Protein AF-A0A924ZJS7-F1 (afdb_monomer)

Mean predicted aligned error: 10.73 Å

Structure (mmCIF, N/CA/C/O backbone):
data_AF-A0A924ZJS7-F1
#
_entry.id   AF-A0A924ZJS7-F1
#
loop_
_atom_site.group_PDB
_atom_site.id
_atom_site.type_symbol
_atom_site.label_atom_id
_atom_site.label_alt_id
_atom_site.label_comp_id
_atom_site.label_asym_id
_atom_site.label_entity_id
_atom_site.label_seq_id
_atom_site.pdbx_PDB_ins_code
_atom_site.Cartn_x
_atom_site.Cartn_y
_atom_site.Cartn_z
_atom_site.occupancy
_atom_site.B_iso_or_equiv
_atom_site.auth_seq_id
_atom_site.auth_comp_id
_atom_site.auth_asym_id
_atom_site.auth_atom_id
_atom_site.pdbx_PDB_model_num
ATOM 1 N N . MET A 1 1 ? -33.121 -16.452 -69.824 1.00 39.38 1 MET A N 1
ATOM 2 C CA . MET A 1 1 ? -32.291 -17.311 -68.952 1.00 39.38 1 MET A CA 1
ATOM 3 C C . MET A 1 1 ? -32.156 -16.615 -67.613 1.00 39.38 1 MET A C 1
ATOM 5 O O . MET A 1 1 ? -31.849 -15.432 -67.588 1.00 39.38 1 MET A O 1
ATOM 9 N N . ARG A 1 2 ? -32.504 -17.314 -66.529 1.00 37.56 2 ARG A N 1
ATOM 10 C CA . ARG A 1 2 ? -32.402 -16.824 -65.151 1.00 37.56 2 ARG A CA 1
ATOM 11 C C . ARG A 1 2 ? -30.935 -16.884 -64.728 1.00 37.56 2 ARG A C 1
ATOM 13 O O . ARG A 1 2 ? -30.360 -17.964 -64.779 1.00 37.56 2 ARG A O 1
ATOM 20 N N . ALA A 1 3 ? -30.367 -15.766 -64.294 1.00 42.38 3 ALA A N 1
ATOM 21 C CA . ALA A 1 3 ? -29.125 -15.758 -63.532 1.00 42.38 3 ALA A CA 1
ATOM 22 C C . ALA A 1 3 ? -29.454 -15.317 -62.102 1.00 42.38 3 ALA A C 1
ATOM 24 O O . ALA A 1 3 ? -29.753 -14.158 -61.834 1.00 42.38 3 ALA A O 1
ATOM 25 N N . ILE A 1 4 ? -29.476 -16.303 -61.211 1.00 45.62 4 ILE A N 1
ATOM 26 C CA . ILE A 1 4 ? -29.403 -16.153 -59.760 1.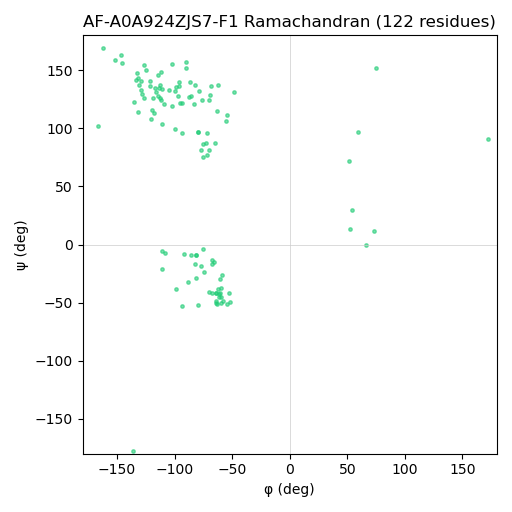00 45.62 4 ILE A CA 1
ATOM 27 C C . ILE A 1 4 ? -27.928 -15.921 -59.429 1.00 45.62 4 ILE A C 1
ATOM 29 O O . ILE A 1 4 ? -27.105 -16.710 -59.888 1.00 45.62 4 ILE A O 1
ATOM 33 N N . SER A 1 5 ? -27.590 -14.922 -58.610 1.00 43.19 5 SER A N 1
ATOM 34 C CA . SER A 1 5 ? -26.473 -15.047 -57.659 1.00 43.19 5 SER A CA 1
ATOM 35 C C . SER A 1 5 ? -26.452 -13.934 -56.610 1.00 43.19 5 SER A C 1
ATOM 37 O O . SER A 1 5 ? -26.038 -12.811 -56.864 1.00 43.19 5 SER A O 1
ATOM 39 N N . ILE A 1 6 ? -26.934 -14.330 -55.430 1.00 49.97 6 ILE A N 1
ATOM 40 C CA . ILE A 1 6 ? -26.283 -14.222 -54.118 1.00 49.97 6 ILE A CA 1
ATOM 41 C C . ILE A 1 6 ? -25.918 -12.808 -53.643 1.00 49.97 6 ILE A C 1
ATOM 43 O O . ILE A 1 6 ? -24.850 -12.260 -53.887 1.00 49.97 6 ILE A O 1
ATOM 47 N N . LEU A 1 7 ? -26.848 -12.308 -52.834 1.00 42.59 7 LEU A N 1
ATOM 48 C CA . LEU A 1 7 ? -26.700 -11.301 -51.796 1.00 42.59 7 LEU A CA 1
ATOM 49 C C . LEU A 1 7 ? -25.607 -11.723 -50.787 1.00 42.59 7 LEU A C 1
ATOM 51 O O . LEU A 1 7 ? -25.842 -12.600 -49.957 1.00 42.59 7 LEU A O 1
ATOM 55 N N . THR A 1 8 ? -24.427 -11.104 -50.821 1.00 54.22 8 THR A N 1
ATOM 56 C CA . THR A 1 8 ? -23.425 -11.222 -49.746 1.00 54.22 8 THR A CA 1
ATOM 57 C C . THR A 1 8 ? -23.604 -10.079 -48.754 1.00 54.22 8 THR A C 1
ATOM 59 O O . THR A 1 8 ? -23.129 -8.960 -48.937 1.00 54.22 8 THR A O 1
ATOM 62 N N . PHE A 1 9 ? -24.331 -10.383 -47.683 1.00 45.12 9 PHE A N 1
ATOM 63 C CA . PHE A 1 9 ? -24.484 -9.550 -46.497 1.00 45.12 9 PHE A CA 1
ATOM 64 C C . PHE A 1 9 ? -23.155 -9.575 -45.716 1.00 45.12 9 PHE A C 1
ATOM 66 O O . PHE A 1 9 ? -22.888 -10.509 -44.962 1.00 45.12 9 PHE A O 1
ATOM 73 N N . PHE A 1 10 ? -22.286 -8.580 -45.908 1.00 46.91 10 PHE A N 1
ATOM 74 C CA . PHE A 1 10 ? -21.132 -8.384 -45.025 1.00 46.91 10 PHE A CA 1
ATOM 75 C C . PHE A 1 10 ? -21.621 -7.776 -43.707 1.00 46.91 10 PHE A C 1
ATOM 77 O O . PHE A 1 10 ? -21.638 -6.561 -43.519 1.00 46.91 10 PHE A O 1
ATOM 84 N N . VAL A 1 11 ? -22.033 -8.642 -42.778 1.00 47.88 11 VAL A N 1
ATOM 85 C CA . VAL A 1 11 ? -22.141 -8.281 -41.363 1.00 47.88 11 VAL A CA 1
ATOM 86 C C . VAL A 1 11 ? -20.719 -8.186 -40.814 1.00 47.88 11 VAL A C 1
ATOM 88 O O . VAL A 1 11 ? -20.154 -9.155 -40.314 1.00 47.88 11 VAL A O 1
ATOM 91 N N . GLY A 1 12 ? -20.119 -7.006 -40.940 1.00 41.66 12 GLY A N 1
ATOM 92 C CA . GLY A 1 12 ? -18.908 -6.645 -40.213 1.00 41.66 12 GLY A CA 1
ATOM 93 C C . GLY A 1 12 ? -19.236 -6.421 -38.741 1.00 41.66 12 GLY A C 1
ATOM 94 O O . GLY A 1 12 ? -19.347 -5.283 -38.294 1.00 41.66 12 GLY A O 1
ATOM 95 N N . PHE A 1 13 ? -19.424 -7.510 -37.995 1.00 46.41 13 PHE A N 1
ATOM 96 C CA . PHE A 1 13 ? -19.412 -7.519 -36.535 1.00 46.41 13 PHE A CA 1
ATOM 97 C C . PHE A 1 13 ? -17.999 -7.142 -36.064 1.00 46.41 13 PHE A C 1
ATOM 99 O O . PHE A 1 13 ? -17.156 -8.003 -35.821 1.00 46.41 13 PHE A O 1
ATOM 106 N N . PHE A 1 14 ? -17.721 -5.848 -35.914 1.00 48.88 14 PHE A N 1
ATOM 107 C CA . PHE A 1 14 ? -16.618 -5.409 -35.064 1.00 48.88 14 PHE A CA 1
ATOM 108 C C . PHE A 1 14 ? -17.073 -5.520 -33.610 1.00 48.88 14 PHE A C 1
ATOM 110 O O . PHE A 1 14 ? -17.497 -4.551 -32.985 1.00 48.88 14 PHE A O 1
ATOM 117 N N . ILE A 1 15 ? -16.997 -6.738 -33.073 1.00 53.00 15 ILE A N 1
ATOM 118 C CA . ILE A 1 15 ? -17.000 -6.978 -31.631 1.00 53.00 15 ILE A CA 1
ATOM 119 C C . ILE A 1 15 ? -15.605 -6.585 -31.137 1.00 53.00 15 ILE A C 1
ATOM 121 O O . ILE A 1 15 ? -14.757 -7.438 -30.892 1.00 53.00 15 ILE A O 1
ATOM 125 N N . ASN A 1 16 ? -15.328 -5.284 -31.039 1.00 43.81 16 ASN A N 1
ATOM 126 C CA . ASN A 1 16 ? -14.206 -4.836 -30.225 1.00 43.81 16 ASN A CA 1
ATOM 127 C C . ASN A 1 16 ? -14.687 -4.857 -28.780 1.00 43.81 16 ASN A C 1
ATOM 129 O O . ASN A 1 16 ? -15.400 -3.964 -28.324 1.00 43.81 16 ASN A O 1
ATOM 133 N N . GLY A 1 17 ? -14.351 -5.961 -28.113 1.00 45.47 17 GLY A N 1
ATOM 134 C CA . GLY A 1 17 ? -14.620 -6.185 -26.707 1.00 45.47 17 GLY A CA 1
ATOM 135 C C . GLY A 1 17 ? -14.197 -4.979 -25.880 1.00 45.47 17 GLY A C 1
ATOM 136 O O . GLY A 1 17 ? -13.095 -4.451 -26.014 1.00 45.47 17 GLY A O 1
ATOM 137 N N . SER A 1 18 ? -15.101 -4.541 -25.016 1.00 47.56 18 SER A N 1
ATOM 138 C CA . SER A 1 18 ? -14.789 -3.627 -23.933 1.00 47.56 18 SER A CA 1
ATOM 139 C C . SER A 1 18 ? -13.653 -4.219 -23.102 1.00 47.56 18 SER A C 1
ATOM 141 O O . SER A 1 18 ? -13.851 -5.218 -22.409 1.00 47.56 18 SER A O 1
ATOM 143 N N . VAL A 1 19 ? -12.470 -3.605 -23.150 1.00 45.91 19 VAL A N 1
ATOM 144 C CA . VAL A 1 19 ? -11.396 -3.877 -22.188 1.00 45.91 19 VAL A CA 1
ATOM 145 C C . VAL A 1 19 ? -11.846 -3.301 -20.841 1.00 45.91 19 VAL A C 1
ATOM 147 O O . VAL A 1 19 ? -11.541 -2.169 -20.476 1.00 45.91 19 VAL A O 1
ATOM 150 N N . GLN A 1 20 ? -12.677 -4.063 -20.131 1.00 51.91 20 GLN A N 1
ATOM 151 C CA . GLN A 1 20 ? -13.105 -3.785 -18.766 1.00 51.91 20 GLN A CA 1
ATOM 152 C C . GLN A 1 20 ? -12.006 -4.220 -17.793 1.00 51.91 20 GLN A C 1
ATOM 154 O O . GLN A 1 20 ? -11.919 -5.392 -17.443 1.00 51.91 20 GLN A O 1
ATOM 159 N N . ALA A 1 21 ? -11.179 -3.255 -17.387 1.00 53.78 21 ALA A N 1
ATOM 160 C CA . ALA A 1 21 ? -10.764 -2.971 -16.004 1.00 53.78 21 ALA A CA 1
ATOM 161 C C . ALA A 1 21 ? -9.656 -1.901 -16.044 1.00 53.78 21 ALA A C 1
ATOM 163 O O . ALA A 1 21 ? -8.482 -2.229 -16.176 1.00 53.78 21 ALA A O 1
ATOM 164 N N . LEU A 1 22 ? -10.029 -0.617 -15.975 1.00 77.62 22 LEU A N 1
ATOM 165 C CA . LEU A 1 22 ? -9.060 0.490 -15.926 1.00 77.62 22 LEU A CA 1
ATOM 166 C C . LEU A 1 22 ? -8.642 0.824 -14.483 1.00 77.62 22 LEU A C 1
ATOM 168 O O . LEU A 1 22 ? -7.496 1.179 -14.224 1.00 77.62 22 LEU A O 1
ATOM 172 N N . GLU A 1 23 ? -9.565 0.643 -13.536 1.00 86.00 23 GLU A N 1
ATOM 173 C CA . GLU A 1 23 ? -9.337 0.815 -12.104 1.00 86.00 23 GLU A CA 1
ATOM 174 C C . GLU A 1 23 ? -9.641 -0.493 -11.357 1.00 86.00 23 GLU A C 1
ATOM 176 O O . GLU A 1 23 ? -10.617 -1.189 -11.643 1.00 86.00 23 GLU A O 1
ATOM 181 N N . SER A 1 24 ? -8.816 -0.811 -10.363 1.00 88.19 24 SER A N 1
ATOM 182 C CA . SER A 1 24 ? -9.062 -1.859 -9.368 1.00 88.19 24 SER A CA 1
ATOM 183 C C . SER A 1 24 ? -9.216 -1.224 -7.992 1.00 88.19 24 SER A C 1
ATOM 185 O O . SER A 1 24 ? -8.575 -0.216 -7.694 1.00 88.19 24 SER A O 1
ATOM 187 N N . SER A 1 25 ? -10.068 -1.797 -7.141 1.00 89.25 25 SER A N 1
ATOM 188 C CA . SER A 1 25 ? -10.275 -1.293 -5.782 1.00 89.25 25 SER A CA 1
ATOM 189 C C . SER A 1 25 ? -10.160 -2.398 -4.743 1.00 89.25 25 SER A C 1
ATOM 191 O O . SER A 1 25 ? -10.636 -3.516 -4.927 1.00 89.25 25 SER A O 1
ATOM 193 N N . TYR A 1 26 ? -9.535 -2.052 -3.629 1.00 90.12 26 TYR A N 1
ATOM 194 C CA . TYR A 1 26 ? -9.104 -2.969 -2.598 1.00 90.12 26 TYR A CA 1
ATOM 195 C C . TYR A 1 26 ? -9.553 -2.434 -1.242 1.00 90.12 26 TYR A C 1
ATOM 197 O O . TYR A 1 26 ? -9.105 -1.377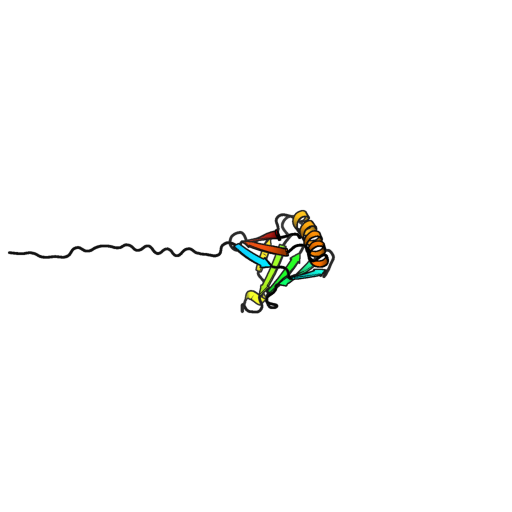 -0.796 1.00 90.12 26 TYR A O 1
ATOM 205 N N . ARG A 1 27 ? -10.459 -3.143 -0.564 1.00 91.06 27 ARG A N 1
ATOM 206 C CA . ARG A 1 27 ? -10.862 -2.776 0.800 1.00 91.06 27 ARG A CA 1
ATOM 207 C C . ARG A 1 27 ? -9.698 -3.028 1.756 1.00 91.06 27 ARG A C 1
ATOM 209 O O . ARG A 1 27 ? -9.192 -4.139 1.809 1.00 91.06 27 ARG A O 1
ATOM 216 N N . ILE A 1 28 ? -9.333 -2.046 2.568 1.00 91.12 28 ILE A N 1
ATOM 217 C CA . ILE A 1 28 ? -8.308 -2.216 3.600 1.00 91.12 28 ILE A CA 1
ATOM 218 C C . ILE A 1 28 ? -8.968 -2.768 4.863 1.00 91.12 28 ILE A C 1
ATOM 220 O O . ILE A 1 28 ? -9.966 -2.219 5.341 1.00 91.12 28 ILE A O 1
ATOM 224 N N . VAL A 1 29 ? -8.427 -3.865 5.395 1.00 91.00 29 VAL A N 1
ATOM 225 C CA . VAL A 1 29 ? -8.947 -4.522 6.607 1.00 91.00 29 VAL A CA 1
ATOM 226 C C . VAL A 1 29 ? -8.151 -4.122 7.840 1.00 91.00 29 VAL A C 1
ATOM 228 O O . VAL A 1 29 ? -8.719 -3.905 8.909 1.00 91.00 29 VAL A O 1
ATOM 231 N N . SER A 1 30 ? -6.839 -3.993 7.690 1.00 89.88 30 SER A N 1
ATOM 232 C CA . SER A 1 30 ? -5.931 -3.604 8.760 1.00 89.88 30 SER A CA 1
ATOM 233 C C . SER A 1 30 ? -4.707 -2.894 8.194 1.00 89.88 30 SER A C 1
ATOM 235 O O . SER A 1 30 ? -4.377 -3.028 7.013 1.00 89.88 30 SER A O 1
ATOM 237 N N . SER A 1 31 ? -4.051 -2.127 9.062 1.00 90.88 31 SER A N 1
ATOM 238 C CA . SER A 1 31 ? -2.825 -1.396 8.764 1.00 90.88 31 SER A CA 1
ATOM 239 C C . SER A 1 31 ? -1.802 -1.600 9.876 1.00 90.88 31 SER A C 1
ATOM 241 O O . SER A 1 31 ? -2.170 -1.606 11.054 1.00 90.88 31 SER A O 1
ATOM 243 N N . TYR A 1 32 ? -0.529 -1.733 9.509 1.00 89.56 32 TYR A N 1
ATOM 244 C CA . TYR A 1 32 ? 0.585 -1.962 10.424 1.00 89.56 32 TYR A CA 1
ATOM 245 C C . TYR A 1 32 ? 1.757 -1.067 10.043 1.00 89.56 32 TYR A C 1
ATOM 247 O O . TYR A 1 32 ? 2.290 -1.149 8.934 1.00 89.56 32 TYR A O 1
ATOM 255 N N . LYS A 1 33 ? 2.200 -0.243 10.991 1.00 92.00 33 LYS A N 1
ATOM 256 C CA . LYS A 1 33 ? 3.409 0.564 10.839 1.00 92.00 33 LYS A CA 1
ATOM 257 C C . LYS A 1 33 ? 4.636 -0.350 10.879 1.00 92.00 33 LYS A C 1
ATOM 259 O O . LYS A 1 33 ? 4.820 -1.055 11.866 1.00 92.00 33 LYS A O 1
ATOM 264 N N . ILE A 1 34 ? 5.477 -0.291 9.846 1.00 91.12 34 ILE A N 1
ATOM 265 C CA . ILE A 1 34 ? 6.798 -0.937 9.842 1.00 91.12 34 ILE A CA 1
ATOM 266 C C . ILE A 1 34 ? 7.849 0.080 10.298 1.00 91.12 34 ILE A C 1
ATOM 268 O O . ILE A 1 34 ? 8.580 -0.164 11.252 1.00 91.12 34 ILE A O 1
ATOM 272 N N . THR A 1 35 ? 7.878 1.253 9.661 1.00 90.81 35 THR A N 1
ATOM 273 C CA . THR A 1 35 ? 8.731 2.392 10.038 1.00 90.81 35 THR A CA 1
ATOM 274 C C . THR A 1 35 ? 7.924 3.688 9.985 1.00 90.81 35 THR A C 1
ATOM 276 O O . THR A 1 35 ? 6.726 3.672 9.708 1.00 90.81 35 THR A O 1
ATOM 279 N N . ASP A 1 36 ? 8.543 4.839 10.249 1.00 87.06 36 ASP A N 1
ATOM 280 C CA . ASP A 1 36 ? 7.863 6.129 10.078 1.00 87.06 36 ASP A CA 1
ATOM 281 C C . ASP A 1 36 ? 7.400 6.378 8.641 1.00 87.06 36 ASP A C 1
ATOM 283 O O . ASP A 1 36 ? 6.360 7.005 8.446 1.00 87.06 36 ASP A O 1
ATOM 287 N N . ASN A 1 37 ? 8.101 5.820 7.657 1.00 88.88 37 ASN A N 1
ATOM 288 C CA . ASN A 1 37 ? 7.860 6.053 6.234 1.00 88.88 37 ASN A CA 1
ATOM 289 C C . ASN A 1 37 ? 7.249 4.848 5.516 1.00 88.88 37 ASN A C 1
ATOM 291 O O . ASN A 1 37 ? 6.869 4.970 4.356 1.00 88.88 37 ASN A O 1
ATOM 295 N N . VAL A 1 38 ? 7.146 3.696 6.184 1.00 91.00 38 VAL A N 1
ATOM 296 C CA . VAL A 1 38 ? 6.666 2.452 5.577 1.00 91.00 38 VAL A CA 1
ATOM 297 C C . VAL A 1 38 ? 5.522 1.864 6.386 1.00 91.00 38 VAL A C 1
ATOM 299 O O . VAL A 1 38 ? 5.652 1.599 7.585 1.00 91.00 38 VAL A O 1
ATOM 302 N N . GLU A 1 39 ? 4.408 1.610 5.709 1.00 93.12 39 GLU A N 1
ATOM 303 C CA . GLU A 1 39 ? 3.215 1.008 6.295 1.00 93.12 39 GLU A CA 1
ATOM 304 C C . GLU A 1 39 ? 2.698 -0.135 5.423 1.00 93.12 39 GLU A C 1
ATOM 306 O O . GLU A 1 39 ? 2.763 -0.079 4.196 1.00 93.12 39 GLU A O 1
ATOM 311 N N . ARG A 1 40 ? 2.194 -1.190 6.060 1.00 93.12 40 ARG A N 1
ATOM 312 C CA . ARG A 1 40 ? 1.631 -2.357 5.384 1.00 93.12 40 ARG A CA 1
ATOM 313 C C . ARG A 1 40 ? 0.131 -2.445 5.617 1.00 93.12 40 ARG A C 1
ATOM 315 O O . ARG A 1 40 ? -0.330 -2.297 6.744 1.00 93.12 40 ARG A O 1
ATOM 322 N N . PHE A 1 41 ? -0.604 -2.767 4.563 1.00 92.19 41 PHE A N 1
ATOM 323 C CA . PHE A 1 41 ? -2.047 -2.952 4.540 1.00 92.19 41 PHE A CA 1
ATOM 324 C C . PHE A 1 41 ? -2.392 -4.391 4.177 1.00 92.19 41 PHE A C 1
ATOM 326 O O . PHE A 1 41 ? -1.905 -4.906 3.167 1.00 92.19 41 PHE A O 1
ATOM 333 N N . ASN A 1 42 ? -3.282 -5.007 4.955 1.00 90.31 42 ASN A N 1
ATOM 334 C CA . ASN A 1 42 ? -3.852 -6.300 4.585 1.00 90.31 42 ASN A CA 1
ATOM 335 C C . ASN A 1 42 ? -5.197 -6.118 3.892 1.00 90.31 42 ASN A C 1
ATOM 337 O O . ASN A 1 42 ? -6.043 -5.309 4.302 1.00 90.31 42 ASN A O 1
ATOM 341 N N . LEU A 1 43 ? -5.386 -6.931 2.861 1.00 87.19 43 LEU A N 1
ATOM 342 C CA . LEU A 1 43 ? -6.587 -6.989 2.048 1.00 87.19 43 LEU A CA 1
ATOM 343 C C . LEU A 1 43 ? -7.431 -8.205 2.461 1.00 87.19 43 LEU A C 1
ATOM 345 O O . LEU A 1 43 ? -6.910 -9.145 3.066 1.00 87.19 43 LEU A O 1
ATOM 349 N N . PRO A 1 44 ? -8.754 -8.185 2.220 1.00 84.50 44 PRO A N 1
ATOM 350 C CA . PRO A 1 44 ? -9.691 -9.143 2.809 1.00 84.50 44 PRO A CA 1
ATOM 351 C C . PRO A 1 44 ? -9.514 -10.577 2.318 1.00 84.50 44 PRO A C 1
ATOM 353 O O . PRO A 1 44 ? -10.027 -11.490 2.955 1.00 84.50 44 PRO A O 1
ATOM 356 N N . ASP A 1 45 ? -8.815 -10.776 1.204 1.00 85.50 45 ASP A N 1
ATOM 357 C CA . ASP A 1 45 ? -8.560 -12.099 0.642 1.00 85.50 45 ASP A CA 1
ATOM 358 C C . ASP A 1 45 ? -7.397 -12.840 1.319 1.00 85.50 45 ASP A C 1
ATOM 360 O O . ASP A 1 45 ? -7.181 -14.011 1.012 1.00 85.50 45 ASP A O 1
ATOM 364 N N . GLY A 1 46 ? -6.638 -12.172 2.197 1.00 83.38 46 GLY A N 1
ATOM 365 C CA . GLY A 1 46 ? -5.474 -12.732 2.889 1.00 83.38 46 GLY A CA 1
ATOM 366 C C . GLY A 1 46 ? -4.278 -13.079 1.992 1.00 83.38 46 GLY A C 1
ATOM 367 O O . GLY A 1 46 ? -3.262 -13.532 2.508 1.00 83.38 46 GLY A O 1
ATOM 368 N N . ASN A 1 47 ? -4.381 -12.863 0.679 1.00 87.00 47 ASN A N 1
ATOM 369 C CA . ASN A 1 47 ? -3.356 -13.198 -0.316 1.00 87.00 47 ASN A CA 1
ATOM 370 C C . ASN A 1 47 ? -2.718 -11.950 -0.927 1.00 87.00 47 ASN A C 1
ATOM 372 O O . ASN A 1 47 ? -1.598 -12.007 -1.435 1.00 87.00 47 ASN A O 1
ATOM 376 N N . THR A 1 48 ? -3.421 -10.821 -0.845 1.00 89.94 48 THR A N 1
ATOM 377 C CA . THR A 1 48 ? -2.953 -9.547 -1.365 1.00 89.94 48 THR A CA 1
ATOM 378 C C . THR A 1 48 ? -2.498 -8.642 -0.223 1.00 89.94 48 THR A C 1
ATOM 380 O O . THR A 1 48 ? -3.192 -8.458 0.783 1.00 89.94 48 THR A O 1
ATOM 383 N N . ILE A 1 49 ? -1.322 -8.041 -0.381 1.00 91.94 49 ILE A N 1
ATOM 384 C CA . ILE A 1 49 ? -0.736 -7.117 0.591 1.00 91.94 49 ILE A CA 1
ATOM 385 C C . ILE A 1 49 ? -0.327 -5.836 -0.128 1.00 91.94 49 ILE A C 1
ATOM 387 O O . ILE A 1 49 ? 0.334 -5.874 -1.164 1.00 91.94 49 ILE A O 1
ATOM 391 N N . GLY A 1 50 ? -0.686 -4.693 0.456 1.00 93.31 50 GLY A N 1
ATOM 392 C CA . GLY A 1 50 ? -0.174 -3.388 0.046 1.00 93.31 50 GLY A CA 1
ATOM 393 C C . GLY A 1 50 ? 0.939 -2.923 0.974 1.00 93.31 50 GLY A C 1
ATOM 394 O O . GLY A 1 50 ? 0.779 -2.969 2.188 1.00 93.31 50 GLY A O 1
ATOM 395 N N . THR A 1 51 ? 2.059 -2.453 0.435 1.00 93.56 51 THR A N 1
ATOM 396 C CA . THR A 1 51 ? 3.106 -1.772 1.211 1.00 93.56 51 THR A CA 1
ATOM 397 C C . THR A 1 51 ? 3.275 -0.361 0.677 1.00 93.56 51 THR A C 1
ATOM 399 O O . THR A 1 51 ? 3.648 -0.172 -0.475 1.00 93.56 51 THR A O 1
ATOM 402 N N . MET A 1 52 ? 2.966 0.625 1.508 1.00 93.38 52 MET A N 1
ATOM 403 C CA . MET A 1 52 ? 3.064 2.040 1.186 1.00 93.38 52 MET A CA 1
ATOM 404 C C . MET A 1 52 ? 4.378 2.616 1.692 1.00 93.38 52 MET A C 1
ATOM 406 O O . MET A 1 52 ? 4.774 2.373 2.832 1.00 93.38 52 MET A O 1
ATOM 410 N N . PHE A 1 53 ? 5.008 3.416 0.841 1.00 92.69 53 PHE A N 1
ATOM 411 C CA . PHE A 1 53 ? 6.265 4.103 1.085 1.00 92.69 53 PHE A CA 1
ATOM 412 C C . PHE A 1 53 ? 6.020 5.607 0.938 1.00 92.69 53 PHE A C 1
ATOM 414 O O . PHE A 1 53 ? 5.804 6.101 -0.166 1.00 92.69 53 PHE A O 1
ATOM 421 N N . CYS A 1 54 ? 6.032 6.333 2.052 1.00 90.75 54 CYS A N 1
ATOM 422 C CA . CYS A 1 54 ? 5.968 7.790 2.072 1.00 90.75 54 CYS A CA 1
ATOM 423 C C . CYS A 1 54 ? 7.384 8.332 2.261 1.00 90.75 54 CYS A C 1
ATOM 425 O O . CYS A 1 54 ? 7.876 8.366 3.387 1.00 90.75 54 CYS A O 1
ATOM 427 N N . THR A 1 55 ? 8.046 8.754 1.189 1.00 83.06 55 THR A N 1
ATOM 428 C CA . THR A 1 55 ? 9.357 9.413 1.278 1.00 83.06 55 THR A CA 1
ATOM 429 C C . THR A 1 55 ? 9.236 10.880 0.871 1.00 83.06 55 THR A C 1
ATOM 431 O O . THR A 1 55 ? 8.375 11.231 0.069 1.00 83.06 55 THR A O 1
ATOM 434 N N . ALA A 1 56 ? 10.063 11.740 1.475 1.00 74.75 56 ALA A N 1
ATOM 435 C CA . ALA A 1 56 ? 10.033 13.192 1.262 1.00 74.75 56 ALA A CA 1
ATOM 436 C C . ALA A 1 56 ? 10.633 13.625 -0.089 1.00 74.75 56 ALA A C 1
ATOM 438 O O . ALA A 1 56 ? 10.623 14.809 -0.421 1.00 74.75 56 ALA A O 1
ATOM 439 N N . GLU A 1 57 ? 11.166 12.678 -0.860 1.00 78.50 57 GLU A N 1
ATOM 440 C CA . GLU A 1 57 ? 11.588 12.930 -2.229 1.00 78.50 57 GLU A CA 1
ATOM 441 C C . GLU A 1 57 ? 10.348 13.196 -3.110 1.00 78.50 57 GLU A C 1
ATOM 443 O O . GLU A 1 57 ? 9.316 12.528 -2.986 1.00 78.50 57 GLU A O 1
ATOM 448 N N . PRO A 1 58 ? 10.387 14.204 -3.994 1.00 54.56 58 PRO A N 1
ATOM 449 C CA . PRO A 1 58 ? 9.311 14.418 -4.950 1.00 54.56 58 PRO A CA 1
ATOM 450 C C . PRO A 1 58 ? 9.193 13.199 -5.880 1.00 54.56 58 PRO A C 1
ATOM 452 O O . PRO A 1 58 ? 10.200 12.700 -6.370 1.00 54.56 58 PRO A O 1
ATOM 455 N N . ALA A 1 59 ? 7.964 12.751 -6.158 1.00 63.16 59 ALA A N 1
ATOM 456 C CA . ALA A 1 59 ? 7.634 11.636 -7.063 1.00 63.16 59 ALA A CA 1
ATOM 457 C C . ALA A 1 59 ? 7.938 10.197 -6.580 1.00 63.16 59 ALA A C 1
ATOM 459 O O . ALA A 1 59 ? 7.805 9.256 -7.360 1.00 63.16 59 ALA A O 1
ATOM 460 N N . THR A 1 60 ? 8.256 9.985 -5.303 1.00 72.69 60 THR A N 1
ATOM 461 C CA . THR A 1 60 ? 8.581 8.647 -4.758 1.00 72.69 60 THR A CA 1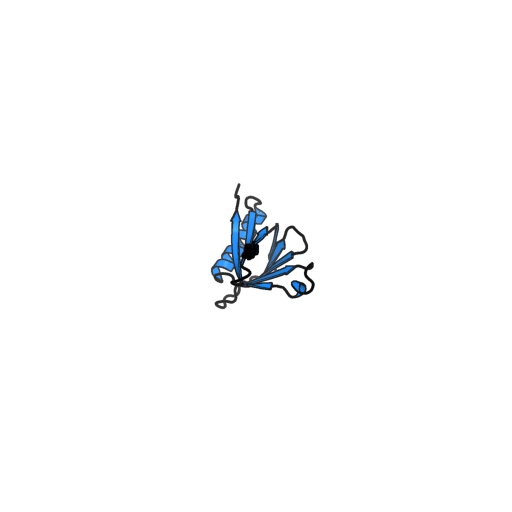
ATOM 462 C C . THR A 1 60 ? 7.538 8.086 -3.793 1.00 72.69 60 THR A C 1
ATOM 464 O O . THR A 1 60 ? 7.653 6.935 -3.366 1.00 72.69 60 THR A O 1
ATOM 467 N N . ALA A 1 61 ? 6.509 8.864 -3.438 1.00 88.81 61 ALA A N 1
ATOM 468 C CA . ALA A 1 61 ? 5.390 8.343 -2.666 1.00 88.81 61 ALA A CA 1
ATOM 469 C C . ALA A 1 61 ? 4.667 7.272 -3.490 1.00 88.81 61 ALA A C 1
ATOM 471 O O . ALA A 1 61 ? 4.092 7.562 -4.540 1.00 88.81 61 ALA A O 1
ATOM 472 N N . GLN A 1 62 ? 4.704 6.030 -3.022 1.00 93.06 62 GLN A N 1
ATOM 473 C CA . GLN A 1 62 ? 4.227 4.893 -3.799 1.00 93.06 62 GLN A CA 1
ATOM 474 C C . GLN A 1 62 ? 3.611 3.815 -2.918 1.00 93.06 62 GLN A C 1
ATOM 476 O O . GLN A 1 62 ? 3.834 3.755 -1.707 1.00 93.06 62 GLN A O 1
ATOM 481 N N . ILE A 1 63 ? 2.851 2.932 -3.548 1.00 92.75 63 ILE A N 1
ATOM 482 C CA . ILE A 1 63 ? 2.353 1.704 -2.953 1.00 92.75 63 ILE A CA 1
ATOM 483 C C . ILE A 1 63 ? 2.689 0.522 -3.854 1.00 92.75 63 ILE A C 1
ATOM 485 O O . ILE A 1 63 ? 2.406 0.534 -5.048 1.00 92.75 63 ILE A O 1
ATOM 489 N N . ME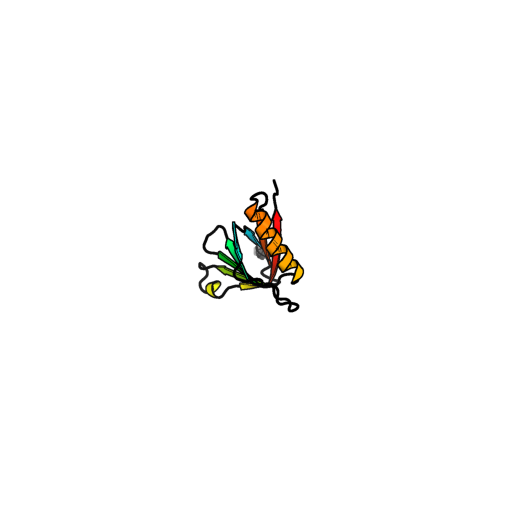T A 1 64 ? 3.283 -0.505 -3.262 1.00 93.06 64 MET A N 1
ATOM 490 C CA . MET A 1 64 ? 3.534 -1.788 -3.901 1.00 93.06 64 MET A CA 1
ATOM 491 C C . MET A 1 64 ? 2.428 -2.764 -3.513 1.00 93.06 64 MET A C 1
ATOM 493 O O . MET A 1 64 ? 2.169 -2.951 -2.323 1.00 93.06 64 MET A O 1
ATOM 497 N N . ILE A 1 65 ? 1.794 -3.393 -4.498 1.00 92.12 65 ILE A N 1
ATOM 498 C CA . ILE A 1 65 ? 0.774 -4.425 -4.297 1.00 92.12 65 ILE A CA 1
ATOM 499 C C . ILE A 1 65 ? 1.343 -5.770 -4.715 1.00 92.12 65 ILE A C 1
ATOM 501 O O . ILE A 1 65 ? 1.737 -5.940 -5.864 1.00 92.12 65 ILE A O 1
ATOM 505 N N . VAL A 1 66 ? 1.369 -6.714 -3.783 1.00 91.50 66 VAL A N 1
ATOM 506 C CA . VAL A 1 66 ? 1.828 -8.089 -3.999 1.00 91.50 66 VAL A CA 1
ATOM 507 C C . VAL A 1 66 ? 0.618 -9.005 -3.854 1.00 91.50 66 VAL A C 1
ATOM 509 O O . VAL A 1 66 ? -0.054 -8.945 -2.826 1.00 91.50 66 VAL A O 1
ATOM 512 N N . ASP A 1 67 ? 0.349 -9.836 -4.861 1.00 89.06 67 ASP A N 1
ATOM 513 C CA . ASP A 1 67 ? -0.668 -10.897 -4.819 1.00 89.06 67 ASP A CA 1
ATOM 514 C C . ASP A 1 67 ? 0.032 -12.246 -4.987 1.00 89.06 67 ASP A C 1
ATOM 516 O O . ASP A 1 67 ? 0.592 -12.538 -6.046 1.00 89.06 67 ASP A O 1
ATOM 520 N N . SER A 1 68 ? 0.005 -13.066 -3.936 1.00 85.81 68 SER A N 1
ATOM 521 C CA . SER A 1 68 ? 0.675 -14.371 -3.909 1.00 85.81 68 SER A CA 1
ATOM 522 C C . SER A 1 68 ? 0.087 -15.393 -4.886 1.00 85.81 68 SER A C 1
ATOM 524 O O . SER A 1 68 ? 0.720 -16.414 -5.151 1.00 85.81 68 SER A O 1
ATOM 526 N N . ARG A 1 69 ? -1.115 -15.149 -5.422 1.00 85.44 69 ARG A N 1
ATOM 527 C CA . ARG A 1 69 ? -1.782 -16.049 -6.377 1.00 85.44 69 ARG A CA 1
ATOM 528 C C . ARG A 1 69 ? -1.289 -15.853 -7.805 1.00 85.44 69 ARG A C 1
ATOM 530 O O . ARG A 1 69 ? -1.546 -16.702 -8.655 1.00 85.44 69 ARG A O 1
ATOM 537 N N . VAL A 1 70 ? -0.619 -14.738 -8.083 1.00 80.56 70 VAL A N 1
ATOM 538 C CA . VAL A 1 70 ? -0.077 -14.434 -9.406 1.00 80.56 70 VAL A CA 1
ATOM 539 C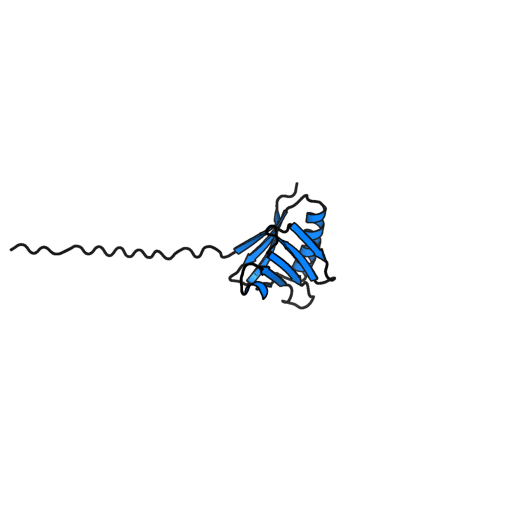 C . VAL A 1 70 ? 1.392 -14.879 -9.425 1.00 80.56 70 VAL A C 1
ATOM 541 O O . VAL A 1 70 ? 2.163 -14.383 -8.605 1.00 80.56 70 VAL A O 1
ATOM 544 N N . PRO A 1 71 ? 1.809 -15.780 -10.339 1.00 66.44 71 PRO A N 1
ATOM 545 C CA . PRO A 1 71 ? 3.169 -16.337 -10.369 1.00 66.44 71 PRO A CA 1
ATOM 546 C C . PRO A 1 71 ? 4.285 -15.280 -10.382 1.00 66.44 71 PRO A C 1
ATOM 548 O O . PRO A 1 71 ? 5.241 -15.393 -9.621 1.00 66.44 71 PRO A O 1
ATOM 551 N N . ASP A 1 72 ? 4.106 -14.204 -11.155 1.00 62.56 72 ASP A N 1
ATOM 552 C CA . ASP A 1 72 ? 5.004 -13.035 -11.166 1.00 62.56 72 ASP A CA 1
ATOM 553 C C . ASP A 1 72 ? 4.569 -11.933 -10.184 1.00 62.56 72 ASP A C 1
ATOM 555 O O . ASP A 1 72 ? 5.295 -10.971 -9.936 1.00 62.56 72 ASP A O 1
ATOM 559 N N . GLY A 1 73 ? 3.384 -12.063 -9.581 1.00 55.09 73 GLY A N 1
ATOM 560 C CA . GLY A 1 73 ? 2.855 -11.124 -8.590 1.00 55.09 73 GLY A CA 1
ATOM 561 C C . GLY A 1 73 ? 3.635 -11.120 -7.284 1.00 55.09 73 GLY A C 1
ATOM 562 O O . GLY A 1 73 ? 3.514 -10.161 -6.524 1.00 55.09 73 GLY A O 1
ATOM 563 N N . ALA A 1 74 ? 4.497 -12.121 -7.073 1.00 58.50 74 ALA A N 1
ATOM 564 C CA . ALA A 1 74 ? 5.515 -12.124 -6.029 1.00 58.50 74 ALA A CA 1
ATOM 565 C C . ALA A 1 74 ? 6.503 -10.945 -6.146 1.00 58.50 74 ALA A C 1
ATOM 567 O O . ALA A 1 74 ? 7.041 -10.514 -5.128 1.00 58.50 74 ALA A O 1
ATOM 568 N N . LEU A 1 75 ? 6.715 -10.393 -7.352 1.00 72.38 75 LEU A N 1
ATOM 569 C CA . LEU A 1 75 ? 7.569 -9.215 -7.565 1.00 72.38 75 LEU A CA 1
ATOM 570 C C . LEU A 1 75 ? 6.890 -7.899 -7.154 1.00 72.38 75 LEU A C 1
ATOM 572 O O . LEU A 1 75 ? 7.573 -6.907 -6.909 1.00 72.38 75 LEU A O 1
ATOM 576 N N . GLY A 1 76 ? 5.561 -7.903 -7.034 1.00 85.06 76 GLY A N 1
ATOM 577 C CA . GLY A 1 76 ? 4.767 -6.729 -6.705 1.00 85.06 76 GLY A CA 1
ATOM 578 C C . GLY A 1 76 ? 4.615 -5.734 -7.859 1.00 85.06 76 GLY A C 1
ATOM 579 O O . GLY A 1 76 ? 5.460 -5.607 -8.741 1.00 85.06 76 GLY A O 1
ATOM 580 N N . VAL A 1 77 ? 3.505 -4.998 -7.851 1.00 89.75 77 VAL A N 1
ATOM 581 C CA . VAL A 1 77 ? 3.234 -3.907 -8.794 1.00 89.75 77 VAL A CA 1
ATOM 582 C C . VAL A 1 77 ? 3.244 -2.585 -8.042 1.00 89.75 77 VAL A C 1
ATOM 584 O O . VAL A 1 77 ? 2.487 -2.411 -7.086 1.00 89.75 77 VAL A O 1
ATOM 587 N N . ASN A 1 78 ? 4.082 -1.652 -8.492 1.00 91.56 78 ASN A N 1
ATOM 588 C CA . ASN A 1 78 ? 4.175 -0.312 -7.918 1.00 91.56 78 ASN A CA 1
ATOM 589 C C . ASN A 1 78 ? 3.157 0.642 -8.548 1.00 91.56 78 ASN A C 1
ATOM 591 O O . ASN A 1 78 ? 2.955 0.642 -9.765 1.00 91.56 78 ASN A O 1
ATOM 595 N N . TYR A 1 79 ? 2.568 1.480 -7.701 1.00 92.06 79 TYR A N 1
ATOM 596 C CA . TYR A 1 79 ? 1.684 2.574 -8.075 1.00 92.06 79 TYR A CA 1
ATOM 597 C C . TYR A 1 79 ? 2.112 3.860 -7.369 1.00 92.06 79 TYR A C 1
ATOM 599 O O . TYR A 1 79 ? 2.404 3.846 -6.173 1.00 92.06 79 TYR A O 1
ATOM 607 N N . SER A 1 80 ? 2.107 4.976 -8.085 1.00 92.31 80 SER A N 1
ATOM 608 C CA . SER A 1 80 ? 2.442 6.298 -7.561 1.00 92.31 80 SER A CA 1
ATOM 609 C C . SER A 1 80 ? 1.250 6.934 -6.850 1.00 92.31 80 SER A C 1
ATOM 611 O O . SER A 1 80 ? 0.119 6.900 -7.334 1.00 92.31 80 SER A O 1
ATOM 613 N N . LEU A 1 81 ? 1.508 7.556 -5.706 1.00 90.88 81 LEU A N 1
ATOM 614 C CA . LEU A 1 81 ? 0.557 8.422 -5.015 1.00 90.88 81 LEU A CA 1
ATOM 615 C C . LEU A 1 81 ? 0.730 9.866 -5.491 1.00 90.88 81 LEU A C 1
ATOM 617 O O . LEU A 1 81 ? 1.795 10.254 -5.961 1.00 90.88 81 LEU A O 1
ATOM 621 N N . ALA A 1 82 ? -0.318 10.676 -5.337 1.00 88.81 82 ALA A N 1
ATOM 622 C CA . ALA A 1 82 ? -0.334 12.048 -5.848 1.00 88.81 82 ALA A CA 1
ATOM 623 C C . ALA A 1 82 ? 0.777 12.945 -5.263 1.00 88.81 82 ALA A C 1
ATOM 625 O O . ALA A 1 82 ? 1.321 13.784 -5.975 1.00 88.81 82 ALA A O 1
ATOM 626 N N . SER A 1 83 ? 1.100 12.789 -3.974 1.00 88.38 83 SER A N 1
ATOM 627 C CA . SER A 1 83 ? 2.181 13.526 -3.309 1.00 88.38 83 SER A CA 1
ATOM 628 C C . SER A 1 83 ? 2.604 12.861 -1.993 1.00 88.38 83 SER A C 1
ATOM 630 O O . SER A 1 83 ? 1.912 11.974 -1.474 1.00 88.38 83 SER A O 1
ATOM 632 N N . TYR A 1 84 ? 3.720 13.320 -1.417 1.00 89.06 84 TYR A N 1
ATOM 633 C CA . TYR A 1 84 ? 4.161 12.916 -0.080 1.00 89.06 84 TYR A CA 1
ATOM 634 C C . TYR A 1 84 ? 3.131 13.283 1.002 1.00 89.06 84 TYR A C 1
ATOM 636 O O . TYR A 1 84 ? 2.801 12.463 1.860 1.00 89.06 84 TYR A O 1
ATOM 644 N N . GLU A 1 85 ? 2.536 14.473 0.925 1.00 88.38 85 GLU A N 1
ATOM 645 C CA . GLU A 1 85 ? 1.499 14.945 1.849 1.00 88.38 85 GLU A CA 1
ATOM 646 C C . GLU A 1 85 ? 0.238 14.080 1.757 1.00 88.38 85 GLU A C 1
ATOM 648 O O . GLU A 1 85 ? -0.337 13.709 2.783 1.00 88.38 85 GLU A O 1
ATOM 653 N N . ALA A 1 86 ? -0.171 13.701 0.540 1.00 86.31 86 ALA A N 1
ATOM 654 C CA . ALA A 1 86 ? -1.291 12.789 0.328 1.00 86.31 86 ALA A CA 1
ATOM 655 C C . ALA A 1 86 ? -1.018 11.405 0.946 1.00 86.31 86 ALA A C 1
ATOM 657 O O . ALA A 1 86 ? -1.915 10.807 1.549 1.00 86.31 86 ALA A O 1
ATOM 658 N N . CYS A 1 87 ? 0.225 10.924 0.858 1.00 90.00 87 CYS A N 1
ATOM 659 C CA . CYS A 1 87 ? 0.671 9.682 1.490 1.00 90.00 87 CYS A CA 1
ATOM 660 C C . CYS A 1 87 ? 0.596 9.762 3.023 1.00 90.00 87 CYS A C 1
ATOM 662 O O . CYS A 1 87 ? -0.028 8.916 3.670 1.00 90.00 87 CYS A O 1
ATOM 664 N N . LEU A 1 88 ? 1.153 10.821 3.622 1.00 89.12 88 LEU A N 1
ATOM 665 C CA . LEU A 1 88 ? 1.118 11.028 5.073 1.00 89.12 88 LEU A CA 1
ATOM 666 C C . LEU A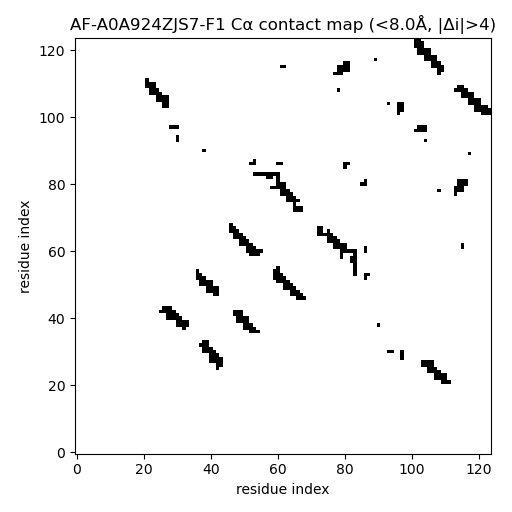 1 88 ? -0.307 11.162 5.610 1.00 89.12 88 LEU A C 1
ATOM 668 O O . LEU A 1 88 ? -0.649 10.536 6.617 1.00 89.12 88 LEU A O 1
ATOM 672 N N . LYS A 1 89 ? -1.145 11.949 4.930 1.00 87.81 89 LYS A N 1
ATOM 673 C CA . LYS A 1 89 ? -2.553 12.112 5.291 1.00 87.81 89 LYS A CA 1
ATOM 674 C C . LYS A 1 89 ? -3.279 10.771 5.255 1.00 87.81 89 LYS A C 1
ATOM 676 O O . LYS A 1 89 ? -3.990 10.433 6.199 1.00 87.81 89 LYS A O 1
ATOM 681 N N . THR A 1 90 ? -3.051 9.986 4.205 1.00 86.00 90 THR A N 1
ATOM 682 C CA . THR A 1 90 ? -3.631 8.649 4.063 1.00 86.00 90 THR A CA 1
ATOM 683 C C . THR A 1 90 ? -3.247 7.739 5.224 1.00 86.00 90 THR A C 1
ATOM 685 O O . THR A 1 90 ? -4.133 7.128 5.812 1.00 86.00 90 THR A O 1
ATOM 688 N N . LYS A 1 91 ? -1.962 7.662 5.589 1.00 87.88 91 LYS A N 1
ATOM 689 C CA . LYS A 1 91 ? -1.488 6.863 6.734 1.00 87.88 91 LYS A CA 1
ATOM 690 C C . LYS A 1 91 ? -2.272 7.177 8.009 1.00 87.88 91 LYS A C 1
ATOM 692 O O . LYS A 1 91 ? -2.773 6.282 8.692 1.00 87.88 91 LYS A O 1
ATOM 697 N N . ILE A 1 92 ? -2.404 8.467 8.319 1.00 85.69 92 ILE A N 1
ATOM 698 C CA . ILE A 1 92 ? -3.112 8.938 9.515 1.00 85.69 92 ILE A CA 1
ATOM 699 C C . ILE A 1 92 ? -4.597 8.569 9.438 1.00 85.69 92 ILE A C 1
ATOM 701 O O . ILE A 1 92 ? -5.138 7.989 10.384 1.00 85.69 92 ILE A O 1
ATOM 705 N N . ASP A 1 93 ? -5.240 8.855 8.305 1.00 84.94 93 ASP A N 1
ATOM 706 C CA . ASP A 1 93 ? -6.663 8.603 8.100 1.00 84.94 93 ASP A CA 1
ATOM 707 C C . ASP A 1 93 ? -6.985 7.109 8.161 1.00 84.94 93 ASP A C 1
ATOM 709 O O . ASP A 1 93 ? -7.861 6.707 8.924 1.00 84.94 93 ASP A O 1
ATOM 713 N N . VAL A 1 94 ? -6.263 6.271 7.411 1.00 85.75 94 VAL A N 1
ATOM 714 C CA . VAL A 1 94 ? -6.446 4.812 7.393 1.00 85.75 94 VAL A CA 1
ATOM 715 C C . VAL A 1 94 ? -6.354 4.261 8.810 1.00 85.75 94 VAL A C 1
ATOM 717 O O . VAL A 1 94 ? -7.279 3.588 9.269 1.00 85.75 94 VAL A O 1
ATOM 720 N N . LYS A 1 95 ? -5.290 4.603 9.544 1.00 83.88 95 LYS A N 1
ATOM 721 C CA . LYS A 1 95 ? -5.096 4.135 10.917 1.00 83.88 95 LYS A CA 1
ATOM 722 C C . LYS A 1 95 ? -6.239 4.573 11.831 1.00 83.88 95 LYS A C 1
ATOM 724 O O . LYS A 1 95 ? -6.827 3.741 12.521 1.00 83.88 95 LYS A O 1
ATOM 729 N N . PHE A 1 96 ? -6.594 5.857 11.820 1.00 83.19 96 PHE A N 1
ATOM 730 C CA . PHE A 1 96 ? -7.660 6.382 12.672 1.00 83.19 96 PHE A CA 1
ATOM 731 C C . PHE A 1 96 ? -9.032 5.781 12.330 1.00 83.19 96 PHE A C 1
ATOM 733 O O . PHE A 1 96 ? -9.808 5.442 13.227 1.00 83.19 96 PHE A O 1
ATOM 740 N N . LYS A 1 97 ? -9.353 5.623 11.041 1.00 84.38 97 LYS A N 1
ATOM 741 C CA . LYS A 1 97 ? -10.638 5.071 10.593 1.00 84.38 97 LYS A CA 1
ATOM 742 C C . LYS A 1 97 ? -10.766 3.579 10.890 1.00 84.38 97 LYS A C 1
ATOM 744 O O . LYS A 1 97 ? -11.834 3.163 11.340 1.00 84.38 97 LYS A O 1
ATOM 749 N N . LEU A 1 98 ? -9.699 2.802 10.697 1.00 81.19 98 LEU A N 1
ATOM 750 C CA . LEU A 1 98 ? -9.689 1.371 11.011 1.00 81.19 98 LEU A CA 1
ATOM 751 C C . LEU A 1 98 ? -9.794 1.116 12.519 1.00 81.19 98 LEU A C 1
ATOM 753 O O . LEU A 1 98 ? -10.576 0.260 12.927 1.00 81.19 98 LEU A O 1
ATOM 757 N N . LEU A 1 99 ? -9.085 1.890 13.352 1.00 82.38 99 LEU A N 1
ATOM 758 C CA . LEU A 1 99 ? -9.164 1.769 14.815 1.00 82.38 99 LEU A CA 1
ATOM 759 C C . LEU A 1 99 ? -10.572 2.054 15.344 1.00 82.38 99 LEU A C 1
ATOM 761 O O . LEU A 1 99 ? -11.083 1.319 16.184 1.00 82.38 99 LEU A O 1
ATOM 765 N N . ASN A 1 100 ? -11.224 3.089 14.815 1.00 80.50 100 ASN A N 1
ATOM 766 C CA . ASN A 1 100 ? -12.560 3.473 15.260 1.00 80.50 100 ASN A CA 1
ATOM 767 C C . ASN A 1 100 ? -13.681 2.633 14.633 1.00 80.50 100 ASN A C 1
ATOM 769 O O . ASN A 1 100 ? -14.829 2.774 15.041 1.00 80.50 100 ASN A O 1
ATOM 773 N N . LYS A 1 101 ? -13.384 1.791 13.630 1.00 75.19 101 LYS A N 1
ATOM 774 C CA . LYS A 1 101 ? -14.338 0.935 12.889 1.00 75.19 101 LYS A CA 1
ATOM 775 C C . LYS A 1 101 ? -15.564 1.655 12.305 1.00 75.19 101 LYS A C 1
ATOM 777 O O . LYS A 1 101 ? -16.512 1.005 11.871 1.00 75.19 101 LYS A O 1
ATOM 782 N N . LYS A 1 102 ? -15.549 2.988 12.265 1.00 79.00 102 LYS A N 1
ATOM 783 C CA . LYS A 1 102 ? -16.671 3.807 11.793 1.00 79.00 102 LYS A CA 1
ATOM 784 C C . LYS A 1 102 ? -16.728 3.914 10.280 1.00 79.00 102 LYS A C 1
ATOM 786 O O . LYS A 1 102 ? -17.815 4.078 9.748 1.00 79.00 102 LYS A O 1
ATOM 791 N N . CYS A 1 103 ? -15.585 3.826 9.599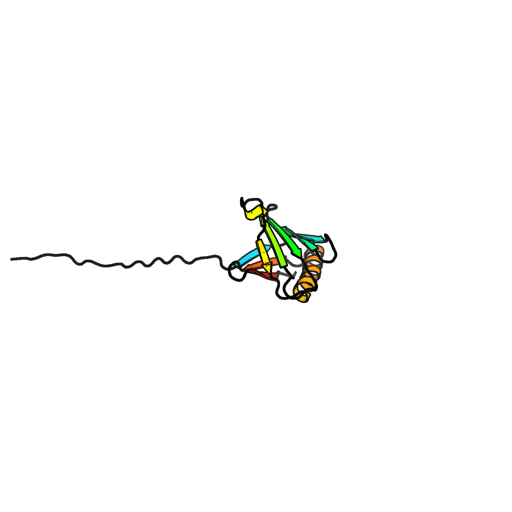 1.00 85.69 103 CYS A N 1
ATOM 792 C CA . CYS A 1 103 ? -15.494 4.015 8.153 1.00 85.69 103 CYS A CA 1
ATOM 793 C C . CYS A 1 103 ? -14.801 2.837 7.470 1.00 85.69 103 CYS A C 1
ATOM 795 O O . CYS A 1 103 ? -13.961 2.161 8.065 1.00 85.69 103 CYS A O 1
ATOM 797 N N . VAL A 1 104 ? -15.118 2.633 6.194 1.00 88.12 104 VAL A N 1
ATOM 798 C CA . VAL A 1 104 ? -14.413 1.698 5.317 1.00 88.12 104 VAL A CA 1
ATOM 799 C C . VAL A 1 104 ? -13.418 2.479 4.472 1.00 88.12 104 VAL A C 1
ATOM 801 O O . VAL A 1 104 ? -13.759 3.529 3.933 1.00 88.12 104 VAL A O 1
ATOM 804 N N . VAL A 1 105 ? -12.195 1.974 4.338 1.00 90.19 105 VAL A N 1
ATOM 805 C CA . VAL A 1 105 ? -11.179 2.590 3.480 1.00 90.19 105 VAL A CA 1
ATOM 806 C C . VAL A 1 105 ? -10.867 1.666 2.313 1.00 90.19 105 VAL A C 1
ATOM 808 O O . VAL A 1 105 ? -10.712 0.459 2.498 1.00 90.19 105 VAL A O 1
ATOM 811 N N . TYR A 1 106 ? -10.802 2.241 1.119 1.00 91.94 106 TYR A N 1
ATOM 812 C CA . TYR A 1 106 ? -10.453 1.562 -0.118 1.00 91.94 106 TYR A CA 1
ATOM 813 C C . TYR A 1 106 ? -9.169 2.153 -0.683 1.00 91.94 106 TYR A C 1
ATOM 815 O O . TYR A 1 106 ? -9.035 3.371 -0.765 1.00 91.94 106 TYR A O 1
ATOM 823 N N . LEU A 1 107 ? -8.258 1.293 -1.113 1.00 91.44 107 LEU A N 1
ATOM 824 C CA . LEU A 1 107 ? -7.199 1.641 -2.045 1.00 91.44 107 LEU A CA 1
ATOM 825 C C . LEU A 1 107 ? -7.744 1.460 -3.463 1.00 91.44 107 LEU A C 1
ATOM 827 O O . LEU A 1 107 ? -8.248 0.392 -3.790 1.00 91.44 107 LEU A O 1
ATOM 831 N N . VAL A 1 108 ? -7.640 2.486 -4.296 1.00 92.50 108 VAL A N 1
ATOM 832 C CA . VAL A 1 108 ? -8.000 2.441 -5.714 1.00 92.50 108 VAL A CA 1
ATOM 833 C C . VAL A 1 108 ? -6.734 2.622 -6.533 1.00 92.50 108 VAL A C 1
ATOM 835 O O . VAL A 1 108 ? -5.988 3.572 -6.303 1.00 92.50 108 VAL A O 1
ATOM 838 N N . THR A 1 109 ? -6.497 1.716 -7.471 1.00 91.88 109 THR A N 1
ATOM 839 C CA . THR A 1 109 ? -5.330 1.707 -8.355 1.00 91.88 109 THR A CA 1
ATOM 840 C C . THR A 1 109 ? -5.772 1.771 -9.808 1.00 91.88 109 THR A C 1
ATOM 842 O O . THR A 1 109 ? -6.675 1.034 -10.197 1.00 91.88 109 THR A O 1
ATOM 845 N N . ASP A 1 110 ? -5.100 2.583 -10.611 1.00 91.94 110 ASP A N 1
ATOM 846 C CA . ASP A 1 110 ? -5.270 2.663 -12.059 1.00 91.94 110 ASP A CA 1
ATOM 847 C C . ASP A 1 110 ? -4.117 1.914 -12.734 1.00 91.94 110 ASP A C 1
ATOM 849 O O . ASP A 1 110 ? -2.937 2.234 -12.553 1.00 91.94 110 ASP A O 1
ATOM 853 N N . THR A 1 111 ? -4.448 0.875 -13.496 1.00 88.81 111 THR A N 1
ATOM 854 C CA . THR A 1 111 ? -3.442 0.019 -14.132 1.00 88.81 111 THR A CA 1
ATOM 855 C C . THR A 1 111 ? -2.767 0.672 -15.335 1.00 88.81 111 THR A C 1
ATOM 857 O O . THR A 1 111 ? -1.642 0.281 -15.656 1.00 88.81 111 THR A O 1
ATOM 860 N N . GLN A 1 112 ? -3.421 1.647 -15.978 1.00 89.25 112 GLN A N 1
ATOM 861 C CA . GLN A 1 112 ? -2.914 2.375 -17.140 1.00 89.25 112 GLN A CA 1
ATOM 862 C C . GLN A 1 112 ? -1.931 3.468 -16.719 1.00 89.25 112 GLN A C 1
ATOM 864 O O . GLN A 1 112 ? -0.814 3.517 -17.228 1.00 89.25 112 GLN A O 1
ATOM 869 N N . THR A 1 113 ? -2.328 4.328 -15.781 1.00 91.38 113 THR A N 1
ATOM 870 C CA . THR A 1 113 ? -1.494 5.457 -15.330 1.00 91.38 113 THR A CA 1
ATOM 871 C C . THR A 1 113 ? -0.506 5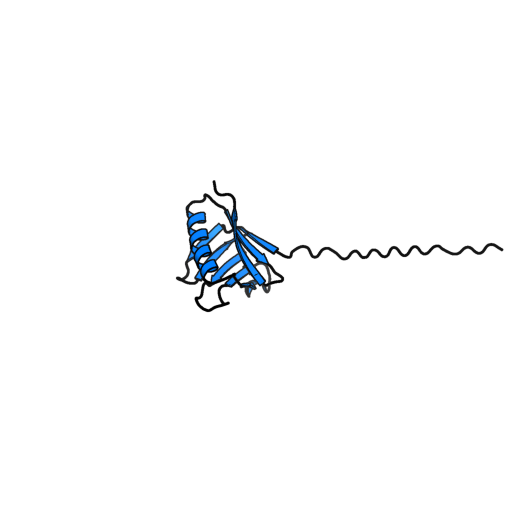.071 -14.233 1.00 91.38 113 THR A C 1
ATOM 873 O O . THR A 1 113 ? 0.354 5.872 -13.873 1.00 91.38 113 THR A O 1
ATOM 876 N N . LYS A 1 114 ? -0.629 3.852 -13.684 1.00 91.50 114 LYS A N 1
ATOM 877 C CA . LYS A 1 114 ? 0.084 3.403 -12.478 1.00 91.50 114 LYS A CA 1
ATOM 878 C C . LYS A 1 114 ? -0.134 4.346 -11.293 1.00 91.50 114 LYS A C 1
ATOM 880 O O . LYS A 1 114 ? 0.718 4.442 -10.419 1.00 91.50 114 LYS A O 1
ATOM 885 N N . ALA A 1 115 ? -1.282 5.017 -11.229 1.00 92.25 115 ALA A N 1
ATOM 886 C CA . ALA A 1 115 ? -1.646 5.870 -10.108 1.00 92.25 115 ALA A CA 1
ATOM 887 C C . ALA A 1 115 ? -2.401 5.088 -9.025 1.00 92.25 115 ALA A C 1
ATOM 889 O O . ALA A 1 115 ? -3.115 4.123 -9.302 1.00 92.25 115 ALA A O 1
ATOM 890 N N . ALA A 1 116 ? -2.287 5.539 -7.780 1.00 92.56 116 ALA A N 1
ATOM 891 C CA . ALA A 1 116 ? -3.060 5.051 -6.650 1.00 92.56 116 ALA A CA 1
ATOM 892 C C . ALA A 1 116 ? -3.644 6.206 -5.829 1.00 92.56 116 ALA A C 1
ATOM 894 O O . ALA A 1 116 ? -3.053 7.279 -5.690 1.00 92.56 116 ALA A O 1
ATOM 895 N N . LYS A 1 117 ? -4.820 5.973 -5.248 1.00 92.00 117 LYS A N 1
ATOM 896 C CA . LYS A 1 117 ? -5.495 6.892 -4.324 1.00 92.00 117 LYS A CA 1
ATOM 897 C C . LYS A 1 117 ? -6.251 6.111 -3.259 1.00 92.00 117 LYS A C 1
ATOM 899 O O . LYS A 1 117 ? -6.656 4.972 -3.479 1.00 92.00 117 LYS A O 1
ATOM 904 N N . PHE A 1 118 ? -6.494 6.740 -2.117 1.00 90.38 118 PHE A N 1
ATOM 905 C CA . PHE A 1 118 ? -7.268 6.144 -1.035 1.00 90.38 118 PHE A CA 1
ATOM 906 C C . PHE A 1 118 ? -8.599 6.869 -0.885 1.00 90.38 118 PHE A C 1
ATOM 908 O O . PHE A 1 118 ? -8.654 8.098 -0.871 1.00 90.38 118 PHE A O 1
ATOM 915 N N . LEU A 1 119 ? -9.678 6.101 -0.769 1.00 90.31 119 LEU A N 1
ATOM 916 C CA . LEU A 1 119 ? -11.036 6.604 -0.615 1.00 90.31 119 LEU A CA 1
ATOM 917 C C . LEU A 1 119 ? -11.616 6.121 0.709 1.00 90.31 119 LEU A C 1
ATOM 919 O O . LEU A 1 119 ? -11.665 4.923 0.986 1.00 90.31 119 LEU A O 1
ATOM 923 N N . VAL A 1 120 ? -12.104 7.058 1.516 1.00 86.75 120 VAL A N 1
ATOM 924 C CA . VAL A 1 120 ? -12.862 6.749 2.730 1.00 86.75 120 VAL A CA 1
ATOM 925 C C . VAL A 1 120 ? -14.346 6.756 2.378 1.00 86.75 120 VAL A C 1
ATOM 927 O O . VAL A 1 120 ? -14.874 7.755 1.901 1.00 86.75 120 VAL A O 1
ATOM 930 N N . SER A 1 121 ? -15.026 5.640 2.614 1.00 83.12 121 SER A N 1
ATOM 931 C CA . SER A 1 121 ? -16.446 5.448 2.327 1.00 83.12 121 SER A CA 1
ATOM 932 C C . SER A 1 121 ? -17.200 5.000 3.579 1.00 83.12 121 SER A C 1
ATOM 934 O O . SER A 1 121 ? -16.646 4.314 4.440 1.00 83.12 121 SER A O 1
ATOM 936 N N . LYS A 1 122 ? -18.487 5.363 3.662 1.00 67.56 122 LYS A N 1
ATOM 937 C CA . LYS A 1 122 ? -19.444 4.917 4.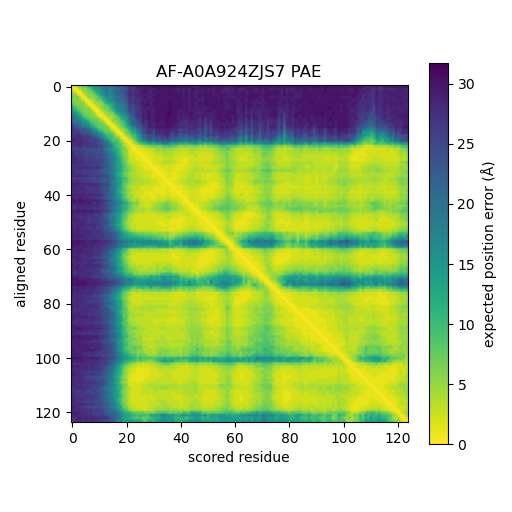692 1.00 67.56 122 LYS A CA 1
ATOM 938 C C . LYS A 1 122 ? -18.932 5.093 6.125 1.00 67.56 122 LYS A C 1
ATOM 940 O O . LYS A 1 122 ? -18.642 4.111 6.799 1.00 67.56 122 LYS A O 1
ATOM 945 N N . CYS A 1 123 ? -18.860 6.339 6.584 1.00 79.06 123 CYS A N 1
ATOM 946 C CA . CYS A 1 123 ? -18.675 6.644 7.998 1.00 79.06 123 CYS A CA 1
ATOM 947 C C . CYS A 1 123 ? -20.030 6.600 8.723 1.00 79.06 123 CYS A C 1
ATOM 949 O O . CYS A 1 123 ? -20.934 7.329 8.320 1.00 79.06 123 CYS A O 1
ATOM 951 N N . LYS A 1 124 ? -20.179 5.747 9.741 1.00 64.81 124 LYS A N 1
ATOM 952 C CA . LYS A 1 124 ? -21.348 5.702 10.636 1.00 64.81 124 LYS A CA 1
ATOM 953 C C . LYS A 1 124 ? -20.999 6.203 12.034 1.00 64.81 124 LYS A C 1
ATOM 955 O O . LYS A 1 124 ? -19.862 5.944 12.490 1.00 64.81 124 LYS A O 1
#

Foldseek 3Di:
DDDDDDDDDPPPPPCPDDPPDQKDKFWFQDKDDPDPFWIKTDTPVNQKIKIFGQDQDWFPGWIWIAGNVDPCSNVTQIATEPGSVQSNVCVVCVHVCNVVVQWIKMWMAGPPRSHIHIDIHHGD

Solvent-accessible surface area (backbone atoms only — not comparable to full-atom values): 7251 Å² total; per-residue (Å²): 135,90,82,86,81,82,88,79,81,80,79,79,78,77,79,75,72,80,85,85,72,61,66,50,77,42,57,54,72,48,74,44,78,77,49,99,42,32,37,37,33,40,31,84,83,77,48,39,39,39,41,36,37,42,40,92,56,86,94,54,12,29,36,34,42,29,32,70,86,39,91,74,27,72,74,43,48,72,22,39,38,92,34,41,67,57,41,53,52,45,55,54,48,53,50,55,32,56,74,66,66,33,36,46,41,29,44,37,37,29,74,82,80,32,36,35,49,77,46,82,44,74,73,107

Sequence (124 aa):
MRAISILTFFVGFFINGSVQALESSYRIVSSYKITDNVERFNLPDGNTIGTMFCTAEPATAQIMIVDSRVPDGALGVNYSLASYEACLKTKIDVKFKLLNKKCVVYLVTDTQTKAAKFLVSKCK

Radius of gyration: 22.5 Å; Cα contacts (8 Å, |Δi|>4): 221; chains: 1; bounding box: 44×32×84 Å

Secondary structure (DSSP, 8-state):
---------------------SEEEEEE-EEEESSSSEEEEE-TTSSEEEEEE--SSTT--EEEEEETTSTTGGG-EEEEES-HHHHHHHHHHHHHHHHHTSSEEEEEEETTT-EEEEEEE---

Nearest PDB structures (foldseek):
  7x39-assembly1_A  TM=3.631E-01  e=5.600E-01  Homo sapiens
  2ywv-assembly1_A  TM=5.730E-01  e=7.604E+00  Geobacillus kaustophilus
  3hg0-assembly1_A  TM=2.462E-01  e=8.518E+00  Lactococcus phage TP901-1

pLDDT: mean 79.17, std 16.84, range [37.56, 93.56]